Protein AF-A0A3N4MFU4-F1 (afdb_monomer_lite)

Radius of gyration: 27.47 Å; chains: 1; bounding box: 38×60×73 Å

Secondary structure (DSSP, 8-state):
--SS---HHHHHHHTT-S-HHHHHHHHHSTT----HHHHHHHHHH-TTB-HHHHHH--S-SB-S---PPPHHHHHHHS-----------------------

Sequence (101 aa):
MEHKGLSTTAFSRALHYKSCEKIARLFRSHGAKPSVDIVADIAVRFPECNIRWLISGQGEMLHAVHREPSAEDLLEFLPQRSFPTYQLAAEVEEEVGEEQA

Foldseek 3Di:
DPDPPADLVNVCVLLPHPDSVLSVCVVVDDPDQDDPSVLVSCCVSCVQADSCCVHPVDDDGGDPDPPPCPPVNVVVPPDPPPDPPPPPPPDDDDDDDDDDD

pLDDT: mean 71.25, std 13.42, range [46.09, 88.94]

Organism: NCBI:txid1647451

Structure (mmCIF, N/CA/C/O backbone):
data_AF-A0A3N4MFU4-F1
#
_entry.id   AF-A0A3N4MFU4-F1
#
loop_
_atom_site.group_PDB
_atom_site.id
_atom_site.type_symbol
_atom_site.label_atom_id
_atom_site.label_alt_id
_atom_site.label_comp_id
_atom_site.label_asym_id
_atom_site.label_entity_id
_atom_site.label_seq_id
_atom_site.pdbx_PDB_ins_code
_atom_site.Cartn_x
_atom_site.Cartn_y
_atom_site.Cartn_z
_atom_site.occupancy
_atom_site.B_iso_or_equiv
_atom_site.auth_seq_id
_atom_site.auth_comp_id
_atom_site.auth_asym_id
_atom_site.auth_atom_id
_atom_site.pdbx_PDB_model_num
ATOM 1 N N . MET A 1 1 ? 2.575 -9.454 12.644 1.00 46.09 1 MET A N 1
ATOM 2 C CA . MET A 1 1 ? 2.974 -9.643 11.226 1.00 46.09 1 MET A CA 1
ATOM 3 C C . MET A 1 1 ? 2.718 -11.090 10.783 1.00 46.09 1 MET A C 1
ATOM 5 O O . MET A 1 1 ? 3.540 -11.692 10.111 1.00 46.09 1 MET A O 1
ATOM 9 N N . GLU A 1 2 ? 1.573 -11.676 11.137 1.00 47.75 2 GLU A N 1
ATOM 10 C CA . GLU A 1 2 ? 1.365 -13.128 10.960 1.00 47.75 2 GLU A CA 1
ATOM 11 C C . GLU A 1 2 ? 0.283 -13.462 9.925 1.00 47.75 2 GLU A C 1
ATOM 13 O O . GLU A 1 2 ? -0.031 -14.624 9.720 1.00 47.75 2 GLU A O 1
ATOM 18 N N . HIS A 1 3 ? -0.269 -12.464 9.223 1.00 48.16 3 HIS A N 1
ATOM 19 C CA . HIS A 1 3 ? -1.451 -12.680 8.379 1.00 48.16 3 HIS A CA 1
ATOM 20 C C . HIS A 1 3 ? -1.166 -12.933 6.883 1.00 48.16 3 HIS A C 1
ATOM 22 O O . HIS A 1 3 ? -2.083 -13.260 6.142 1.00 48.16 3 HIS A O 1
ATOM 28 N N . LYS A 1 4 ? 0.089 -12.839 6.411 1.00 53.94 4 LYS A N 1
ATOM 29 C CA . LYS A 1 4 ? 0.474 -13.276 5.044 1.00 53.94 4 LYS A CA 1
ATOM 30 C C . LYS A 1 4 ? 1.822 -14.023 4.964 1.00 53.94 4 LYS A C 1
ATOM 32 O O . LYS A 1 4 ? 2.329 -14.237 3.871 1.00 53.94 4 LYS A O 1
ATOM 37 N N . GLY A 1 5 ? 2.454 -14.370 6.094 1.00 60.31 5 GLY A N 1
ATOM 38 C CA . GLY A 1 5 ? 3.775 -15.036 6.113 1.00 60.31 5 GLY A CA 1
ATOM 39 C C . GLY A 1 5 ? 4.932 -14.237 5.482 1.00 60.31 5 GLY A C 1
ATOM 40 O O . GLY A 1 5 ? 6.033 -14.754 5.310 1.00 60.31 5 GLY A O 1
ATOM 41 N N . LEU A 1 6 ? 4.700 -12.973 5.122 1.00 64.19 6 LEU A N 1
ATOM 42 C CA . LEU A 1 6 ? 5.678 -12.111 4.468 1.00 64.19 6 LEU A CA 1
ATOM 43 C C . LEU A 1 6 ? 6.579 -11.460 5.516 1.00 64.19 6 LEU A C 1
ATOM 45 O O . LEU A 1 6 ? 6.120 -10.687 6.356 1.00 64.19 6 LEU A O 1
ATOM 49 N N . SER A 1 7 ? 7.880 -11.739 5.434 1.00 75.06 7 SER A N 1
ATOM 50 C CA . SER A 1 7 ? 8.875 -11.017 6.225 1.00 75.06 7 SER A CA 1
ATOM 51 C C . SER A 1 7 ? 8.969 -9.557 5.771 1.00 75.06 7 SER A C 1
ATOM 53 O O . SER A 1 7 ? 8.748 -9.236 4.600 1.00 75.06 7 SER A O 1
ATOM 55 N N . THR A 1 8 ? 9.378 -8.660 6.670 1.00 73.81 8 THR A N 1
ATOM 56 C CA . THR A 1 8 ? 9.644 -7.244 6.353 1.00 73.81 8 THR A CA 1
ATOM 57 C C . THR A 1 8 ? 10.569 -7.084 5.141 1.00 73.81 8 THR A C 1
ATOM 59 O O . THR A 1 8 ? 10.402 -6.174 4.331 1.00 73.81 8 THR A O 1
ATOM 62 N N . THR A 1 9 ? 11.527 -8.000 4.980 1.00 76.69 9 THR A N 1
ATOM 63 C CA . THR A 1 9 ? 12.445 -8.051 3.838 1.00 76.69 9 THR A CA 1
ATOM 64 C C . THR A 1 9 ? 11.728 -8.416 2.539 1.00 76.69 9 THR A C 1
ATOM 66 O O . THR A 1 9 ? 11.974 -7.784 1.513 1.00 76.69 9 THR A O 1
ATOM 69 N N . ALA A 1 10 ? 10.832 -9.407 2.566 1.00 79.38 10 ALA A N 1
ATOM 70 C CA . ALA A 1 10 ? 10.032 -9.785 1.403 1.00 79.38 10 ALA A CA 1
ATOM 71 C C . ALA A 1 10 ? 9.091 -8.646 0.981 1.00 79.38 10 ALA A C 1
ATOM 73 O O . ALA A 1 10 ? 8.996 -8.333 -0.204 1.00 79.38 10 ALA A O 1
ATOM 74 N N . PHE A 1 11 ? 8.479 -7.960 1.948 1.00 80.62 11 PHE A N 1
ATOM 75 C CA . PHE A 1 11 ? 7.635 -6.793 1.693 1.00 80.62 11 PHE A CA 1
ATOM 76 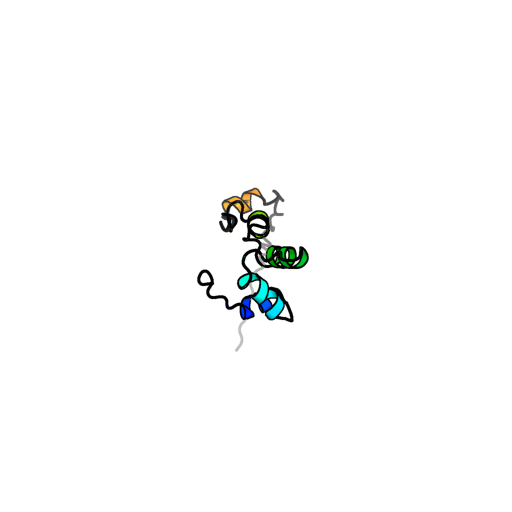C C . PHE A 1 11 ? 8.430 -5.619 1.095 1.00 80.62 11 PHE A C 1
ATOM 78 O O . PHE A 1 11 ? 8.028 -5.050 0.083 1.00 80.62 11 PHE A O 1
ATOM 85 N N . SER A 1 12 ? 9.615 -5.311 1.638 1.00 82.31 12 SER A N 1
ATOM 86 C CA . SER A 1 12 ? 10.504 -4.280 1.074 1.00 82.31 12 SER A CA 1
ATOM 87 C C . SER A 1 12 ? 10.927 -4.596 -0.362 1.00 82.31 12 SER A C 1
ATOM 89 O O . SER A 1 12 ? 11.029 -3.685 -1.182 1.00 82.31 12 SER A O 1
ATOM 91 N N . ARG A 1 13 ? 11.172 -5.876 -0.675 1.00 82.06 13 ARG A N 1
ATOM 92 C CA . ARG A 1 13 ? 11.491 -6.328 -2.036 1.00 82.06 13 ARG A CA 1
ATOM 93 C C . ARG A 1 13 ? 10.298 -6.208 -2.979 1.00 82.06 13 ARG A C 1
ATOM 95 O O . ARG A 1 13 ? 10.483 -5.756 -4.101 1.00 82.06 13 ARG A O 1
ATOM 102 N N . ALA A 1 14 ? 9.099 -6.567 -2.524 1.00 81.12 14 ALA A N 1
ATOM 103 C CA . ALA A 1 14 ? 7.874 -6.458 -3.316 1.00 81.12 14 ALA A CA 1
ATOM 104 C C . ALA A 1 14 ? 7.544 -5.007 -3.701 1.00 81.12 14 ALA A C 1
ATOM 106 O O . ALA A 1 14 ? 6.988 -4.777 -4.768 1.00 81.12 14 ALA A O 1
ATOM 107 N N . LEU A 1 15 ? 7.917 -4.048 -2.851 1.00 83.06 15 LEU A N 1
ATOM 108 C CA . LEU A 1 15 ? 7.778 -2.613 -3.102 1.00 83.06 15 LEU A CA 1
ATOM 109 C C . LEU A 1 15 ? 9.022 -1.981 -3.758 1.00 83.06 15 LEU A C 1
ATOM 111 O O . LEU A 1 15 ? 9.105 -0.764 -3.865 1.00 83.06 15 LEU A O 1
ATOM 115 N N . HIS A 1 16 ? 10.021 -2.778 -4.155 1.00 83.19 16 HIS A N 1
ATOM 116 C CA . HIS A 1 16 ? 11.263 -2.312 -4.792 1.00 83.19 16 HIS A CA 1
ATOM 117 C C . HIS A 1 16 ? 12.086 -1.282 -3.986 1.00 83.19 16 HIS A C 1
ATOM 119 O O . HIS A 1 16 ? 12.937 -0.574 -4.533 1.00 83.19 16 HIS A O 1
ATOM 125 N N . TYR A 1 17 ? 11.926 -1.232 -2.661 1.00 80.88 17 TYR A N 1
ATOM 126 C CA . TYR A 1 17 ? 12.731 -0.358 -1.810 1.00 80.88 17 TYR A CA 1
ATOM 127 C C . TYR A 1 17 ? 14.127 -0.942 -1.574 1.00 80.88 17 TYR A C 1
ATOM 129 O O . TYR A 1 17 ? 14.278 -2.042 -1.042 1.00 80.88 17 TYR A O 1
ATOM 137 N N . LYS A 1 18 ? 15.167 -0.151 -1.883 1.00 70.81 18 LYS A N 1
ATOM 138 C CA . LYS A 1 18 ? 16.578 -0.504 -1.619 1.00 70.81 18 LYS A CA 1
ATOM 139 C C . LYS A 1 18 ? 16.895 -0.657 -0.127 1.00 70.81 18 LYS A C 1
ATOM 141 O O . LYS A 1 18 ? 17.785 -1.418 0.233 1.00 70.81 18 LYS A O 1
ATOM 146 N N . SER A 1 19 ? 16.194 0.078 0.742 1.00 73.50 19 SER A N 1
ATOM 147 C CA . SER A 1 19 ? 16.424 0.061 2.190 1.00 73.50 19 SER A CA 1
ATOM 148 C C . SER A 1 19 ? 15.252 -0.578 2.925 1.00 73.50 19 SER A C 1
ATOM 150 O O . SER A 1 19 ? 14.193 0.034 3.079 1.00 73.50 19 SER A O 1
ATOM 152 N N . CYS A 1 20 ? 15.490 -1.777 3.458 1.00 78.06 20 CYS A N 1
ATOM 153 C CA . CYS A 1 20 ? 14.552 -2.465 4.344 1.00 78.06 20 CYS A CA 1
ATOM 154 C C . CYS A 1 20 ? 14.271 -1.663 5.624 1.00 78.06 20 CYS A C 1
ATOM 156 O O . CYS A 1 20 ? 13.188 -1.773 6.187 1.00 78.06 20 CYS A O 1
ATOM 158 N N . GLU A 1 21 ? 15.203 -0.809 6.059 1.00 79.31 21 GLU A N 1
ATOM 159 C CA . GLU A 1 21 ? 15.071 -0.021 7.288 1.00 79.31 21 GLU A CA 1
ATOM 160 C C . GLU A 1 21 ? 13.982 1.054 7.184 1.00 79.31 21 GLU A C 1
ATOM 162 O O . GLU A 1 21 ? 13.309 1.354 8.170 1.00 79.31 21 GLU A O 1
ATOM 167 N N . LYS A 1 22 ? 13.779 1.623 5.983 1.00 77.75 22 LYS A N 1
ATOM 168 C CA . LYS A 1 22 ? 12.713 2.605 5.716 1.00 77.75 22 LYS A CA 1
ATOM 169 C C . LYS A 1 22 ? 11.335 1.983 5.942 1.00 77.75 22 LYS A C 1
ATOM 171 O O . LYS A 1 22 ? 10.480 2.593 6.570 1.00 77.75 22 LYS A O 1
ATOM 176 N N . ILE A 1 23 ? 11.173 0.749 5.481 1.00 82.19 23 ILE A N 1
ATOM 177 C CA . ILE A 1 23 ? 9.953 -0.042 5.617 1.00 82.19 23 ILE A CA 1
ATOM 178 C C . ILE A 1 23 ? 9.804 -0.582 7.044 1.00 82.19 23 ILE A C 1
ATOM 180 O O . ILE A 1 23 ? 8.742 -0.462 7.644 1.00 82.19 23 ILE A O 1
ATOM 184 N N . ALA A 1 24 ? 10.877 -1.104 7.640 1.00 79.38 24 ALA A N 1
ATOM 185 C CA . ALA A 1 24 ? 10.848 -1.659 8.989 1.00 79.38 24 ALA A CA 1
ATOM 186 C C . ALA A 1 24 ? 10.435 -0.629 10.051 1.00 79.38 24 ALA A C 1
ATOM 188 O O . ALA A 1 24 ? 9.728 -0.975 10.995 1.00 79.38 24 ALA A O 1
ATOM 189 N N . ARG A 1 25 ? 10.821 0.644 9.883 1.00 81.44 25 ARG A N 1
ATOM 190 C CA . ARG A 1 25 ? 10.405 1.738 10.775 1.00 81.44 25 ARG A CA 1
ATOM 191 C C . ARG A 1 25 ? 8.890 1.940 10.822 1.00 81.44 25 ARG A C 1
ATOM 193 O O . ARG A 1 25 ? 8.378 2.254 11.892 1.00 81.44 25 ARG A O 1
ATOM 200 N N . LEU A 1 26 ? 8.178 1.697 9.719 1.00 78.94 26 LEU A N 1
ATOM 201 C CA . LEU A 1 26 ? 6.714 1.806 9.671 1.00 78.94 26 LEU A CA 1
ATOM 202 C C . LEU A 1 26 ? 6.038 0.803 10.608 1.00 78.94 26 LEU A C 1
ATOM 204 O O . LEU A 1 26 ? 5.011 1.105 11.200 1.00 78.94 26 LEU A O 1
ATOM 208 N N . PHE A 1 27 ? 6.640 -0.374 10.770 1.00 76.06 27 PHE A N 1
ATOM 209 C CA . PHE A 1 27 ? 6.090 -1.446 11.594 1.00 76.06 27 PHE A CA 1
ATOM 210 C C . PHE A 1 27 ? 6.537 -1.398 13.058 1.00 76.06 27 PHE A C 1
ATOM 212 O O . PHE A 1 27 ? 5.901 -2.019 13.904 1.00 76.06 27 PHE A O 1
ATOM 219 N N . ARG A 1 28 ? 7.637 -0.697 13.366 1.00 75.44 28 ARG A N 1
ATOM 220 C CA . ARG A 1 28 ? 8.142 -0.534 14.742 1.00 75.44 28 ARG A CA 1
ATOM 221 C C . ARG A 1 28 ? 7.553 0.690 15.445 1.00 75.44 28 ARG A C 1
ATOM 223 O O . ARG A 1 28 ? 7.396 0.666 16.660 1.00 75.44 28 ARG A O 1
ATOM 230 N N . SER A 1 29 ? 7.255 1.760 14.706 1.00 73.56 29 SER A N 1
ATOM 231 C CA . SER A 1 29 ? 6.698 2.989 15.276 1.00 73.56 29 SER A CA 1
ATOM 232 C C . SER A 1 29 ? 5.178 3.004 15.172 1.00 73.56 29 SER A C 1
ATOM 234 O O . SER A 1 29 ? 4.615 3.170 14.093 1.00 73.56 29 SER A O 1
ATOM 236 N N . HIS A 1 30 ? 4.513 2.901 16.321 1.00 67.69 30 HIS A N 1
ATOM 237 C CA . HIS A 1 30 ? 3.076 3.124 16.422 1.00 67.69 30 HIS A CA 1
ATOM 238 C C . HIS A 1 30 ? 2.755 4.579 16.031 1.00 67.69 30 HIS A C 1
ATOM 240 O O . HIS A 1 30 ? 3.263 5.514 16.649 1.00 67.69 30 HIS A O 1
ATOM 246 N N . GLY A 1 31 ? 1.959 4.778 14.976 1.00 68.88 31 GLY A N 1
ATOM 247 C CA . GLY A 1 31 ? 1.662 6.108 14.426 1.00 68.88 31 GLY A CA 1
ATOM 248 C C . GLY A 1 31 ? 2.698 6.647 13.432 1.00 68.88 31 GLY A C 1
ATOM 249 O O . GLY A 1 31 ? 2.744 7.856 13.193 1.00 68.88 31 GLY A O 1
ATOM 250 N N . ALA A 1 32 ? 3.536 5.783 12.848 1.00 71.56 32 ALA A N 1
ATOM 251 C CA . ALA A 1 32 ? 4.369 6.167 11.717 1.00 71.56 32 ALA A CA 1
ATOM 252 C C . ALA A 1 32 ? 3.502 6.780 10.604 1.00 71.56 32 ALA A C 1
ATOM 254 O O . ALA A 1 32 ? 2.507 6.193 10.188 1.00 71.56 32 ALA A O 1
ATOM 255 N N . LYS A 1 33 ? 3.891 7.963 10.122 1.00 75.69 33 LYS A N 1
ATOM 256 C CA . LYS A 1 33 ? 3.247 8.635 8.990 1.00 75.69 33 LYS A CA 1
ATOM 257 C C . LYS A 1 33 ? 4.062 8.325 7.733 1.00 75.69 33 LYS A C 1
ATOM 259 O O . LYS A 1 33 ? 5.072 9.001 7.512 1.00 75.69 33 LYS A O 1
ATOM 264 N N . PRO A 1 34 ? 3.722 7.273 6.963 1.00 81.06 34 PRO A N 1
ATOM 265 C CA . PRO A 1 34 ? 4.404 7.007 5.704 1.00 81.06 34 PRO A CA 1
ATOM 266 C C . PRO A 1 34 ? 4.264 8.216 4.774 1.00 81.06 34 PRO A C 1
ATOM 268 O O . PRO A 1 34 ? 3.265 8.935 4.817 1.00 81.06 34 PRO A O 1
ATOM 271 N N . SER A 1 35 ? 5.274 8.452 3.935 1.00 84.62 35 SER A N 1
ATOM 272 C CA . SER A 1 35 ? 5.148 9.451 2.876 1.00 84.62 35 SER A CA 1
ATOM 273 C C . SER A 1 35 ? 4.113 8.996 1.848 1.00 84.62 35 SER A C 1
ATOM 275 O O . SER A 1 35 ? 3.863 7.798 1.696 1.00 84.62 35 SER A O 1
ATOM 277 N N . VAL A 1 36 ? 3.541 9.955 1.118 1.00 84.06 36 VAL A N 1
ATOM 278 C CA . VAL A 1 36 ? 2.559 9.685 0.056 1.00 84.06 36 VAL A CA 1
ATOM 279 C C . VAL A 1 36 ? 3.113 8.698 -0.978 1.00 84.06 36 VAL A C 1
ATOM 281 O O . VAL A 1 36 ? 2.379 7.819 -1.412 1.00 84.06 36 VAL A O 1
ATOM 284 N N . ASP A 1 37 ? 4.412 8.757 -1.284 1.00 86.25 37 ASP A N 1
ATOM 285 C CA . ASP A 1 37 ? 5.059 7.819 -2.216 1.00 86.25 37 ASP A CA 1
ATOM 286 C C . ASP A 1 37 ? 4.963 6.364 -1.743 1.00 86.25 37 ASP A C 1
ATOM 288 O O . ASP A 1 37 ? 4.609 5.483 -2.514 1.00 86.25 37 ASP A O 1
ATOM 292 N N . ILE A 1 38 ? 5.203 6.106 -0.450 1.00 85.44 38 ILE A N 1
ATOM 293 C CA . ILE A 1 38 ? 5.112 4.749 0.112 1.00 85.44 38 ILE A CA 1
ATOM 294 C C . ILE A 1 38 ? 3.675 4.238 0.007 1.00 85.44 38 ILE A C 1
ATOM 296 O O . ILE A 1 38 ? 3.449 3.069 -0.294 1.00 85.44 38 ILE A O 1
ATOM 300 N N . VAL A 1 39 ? 2.701 5.112 0.264 1.00 86.62 39 VAL A N 1
ATOM 301 C CA . VAL A 1 39 ? 1.279 4.775 0.154 1.00 86.62 39 VAL A CA 1
ATOM 302 C C . VAL A 1 39 ? 0.910 4.457 -1.296 1.00 86.62 39 VAL A C 1
ATOM 304 O O . VAL A 1 39 ? 0.225 3.466 -1.536 1.00 86.62 39 VAL A O 1
ATOM 307 N N . ALA A 1 40 ? 1.396 5.248 -2.254 1.00 86.44 40 ALA A N 1
ATOM 308 C CA . ALA A 1 40 ? 1.182 5.014 -3.677 1.00 86.44 40 ALA A CA 1
ATOM 309 C C . ALA A 1 40 ? 1.810 3.688 -4.136 1.00 86.44 40 ALA A C 1
ATOM 311 O O . ALA A 1 40 ? 1.143 2.894 -4.795 1.00 86.44 40 ALA A O 1
ATOM 312 N N . ASP A 1 41 ? 3.044 3.399 -3.721 1.00 87.69 41 ASP A N 1
ATOM 313 C CA . ASP A 1 41 ? 3.723 2.142 -4.051 1.00 87.69 41 ASP A CA 1
ATOM 314 C C . ASP A 1 41 ? 2.968 0.925 -3.500 1.00 87.69 41 ASP A C 1
ATOM 316 O O . ASP A 1 41 ? 2.828 -0.094 -4.181 1.00 87.69 41 ASP A O 1
ATOM 320 N N . ILE A 1 42 ? 2.443 1.030 -2.273 1.00 85.81 42 ILE A N 1
ATOM 321 C CA . ILE A 1 42 ? 1.616 -0.021 -1.671 1.00 85.81 42 ILE A CA 1
ATOM 322 C C . ILE A 1 42 ? 0.311 -0.187 -2.450 1.00 85.81 42 ILE A C 1
ATOM 324 O O . ILE A 1 42 ? -0.059 -1.320 -2.733 1.00 85.81 42 ILE A O 1
ATOM 328 N N . ALA A 1 43 ? -0.354 0.903 -2.834 1.00 85.50 43 ALA A N 1
ATOM 329 C CA . ALA A 1 43 ? -1.603 0.852 -3.593 1.00 85.50 43 ALA A CA 1
ATOM 330 C C . ALA A 1 43 ? -1.432 0.207 -4.976 1.00 85.50 43 ALA A C 1
ATOM 332 O O . ALA A 1 43 ? -2.277 -0.570 -5.409 1.00 85.50 43 ALA A O 1
ATOM 333 N N . VAL A 1 44 ? -0.321 0.499 -5.658 1.00 86.00 44 VAL A N 1
ATOM 334 C CA . VAL A 1 44 ? -0.003 -0.098 -6.962 1.00 86.00 44 VAL A CA 1
ATOM 335 C C . VAL A 1 44 ? 0.320 -1.585 -6.821 1.00 86.00 44 VAL A C 1
ATOM 337 O O . VAL A 1 44 ? -0.071 -2.387 -7.668 1.00 86.00 44 VAL A O 1
ATOM 340 N N . ARG A 1 45 ? 1.044 -1.975 -5.764 1.00 85.75 45 ARG A N 1
ATOM 341 C CA . ARG A 1 45 ? 1.473 -3.366 -5.578 1.00 85.75 45 ARG A CA 1
ATOM 342 C C . ARG A 1 45 ? 0.395 -4.266 -4.975 1.00 85.75 45 ARG A C 1
ATOM 344 O O . ARG A 1 45 ? 0.392 -5.460 -5.266 1.00 85.75 45 ARG A O 1
ATOM 351 N N . PHE A 1 46 ? -0.466 -3.702 -4.137 1.00 84.50 46 PHE A N 1
ATOM 352 C CA . PHE A 1 46 ? -1.535 -4.384 -3.418 1.00 84.50 46 PHE A CA 1
ATOM 353 C C . PHE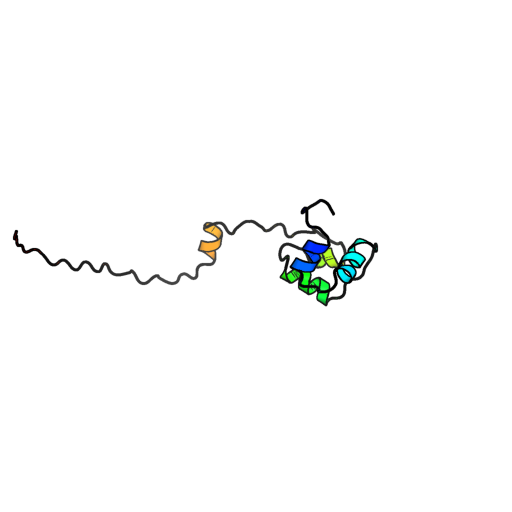 A 1 46 ? -2.861 -3.676 -3.715 1.00 84.50 46 PHE A C 1
ATOM 355 O O . PHE A 1 46 ? -3.367 -2.946 -2.858 1.00 84.50 46 PHE A O 1
ATOM 362 N N . PRO A 1 47 ? -3.418 -3.850 -4.927 1.00 82.56 47 PRO A N 1
ATOM 363 C CA . PRO A 1 47 ? -4.679 -3.220 -5.311 1.00 82.56 47 PRO A CA 1
ATOM 364 C C . PRO A 1 47 ? -5.851 -3.673 -4.430 1.00 82.56 47 PRO A C 1
ATOM 366 O O . PRO A 1 47 ? -6.863 -2.983 -4.342 1.00 82.56 47 PRO A O 1
ATOM 369 N N . GLU A 1 48 ? -5.714 -4.805 -3.734 1.00 84.62 48 GLU A N 1
ATOM 370 C CA . GLU A 1 48 ? -6.697 -5.263 -2.759 1.00 84.62 48 GLU A CA 1
ATOM 371 C C . GLU A 1 48 ? -6.725 -4.416 -1.476 1.00 84.62 48 GLU A C 1
ATOM 373 O O . GLU A 1 48 ? -7.680 -4.497 -0.706 1.00 84.62 48 GLU A O 1
ATOM 378 N N . CYS A 1 49 ? -5.682 -3.622 -1.217 1.00 85.19 49 CYS A N 1
ATOM 379 C CA . CYS A 1 49 ? -5.531 -2.836 0.000 1.00 85.19 49 CYS A CA 1
ATOM 380 C C . CYS A 1 49 ? -6.272 -1.501 -0.105 1.00 85.19 49 CYS A C 1
ATOM 382 O O . CYS A 1 49 ? -6.071 -0.716 -1.032 1.00 85.19 49 CYS A O 1
ATOM 384 N N . ASN A 1 50 ? -7.082 -1.195 0.903 1.00 88.19 50 ASN A N 1
ATOM 385 C CA . ASN A 1 50 ? -7.799 0.065 0.968 1.00 88.19 50 ASN A CA 1
ATOM 386 C C . ASN A 1 50 ? -6.878 1.199 1.439 1.00 88.19 50 ASN A C 1
ATOM 388 O O . ASN A 1 50 ? -6.484 1.272 2.606 1.00 88.19 50 ASN A O 1
ATOM 392 N N . ILE A 1 51 ? -6.602 2.148 0.544 1.00 87.62 51 ILE A N 1
ATOM 393 C CA . ILE A 1 51 ? -5.746 3.311 0.823 1.00 87.62 51 ILE A CA 1
ATOM 394 C C . ILE A 1 51 ? -6.301 4.164 1.974 1.00 87.62 51 ILE A C 1
ATOM 396 O O . ILE A 1 51 ? -5.536 4.667 2.798 1.00 87.62 51 ILE A O 1
ATOM 400 N N . ARG A 1 52 ? -7.630 4.320 2.070 1.00 86.50 52 ARG A N 1
ATOM 401 C CA . ARG A 1 52 ? -8.255 5.103 3.147 1.00 86.50 52 ARG A CA 1
ATOM 402 C C . ARG A 1 52 ? -7.966 4.470 4.501 1.00 86.50 52 ARG A C 1
ATOM 404 O O . ARG A 1 52 ? -7.560 5.174 5.420 1.00 86.50 52 ARG A O 1
ATOM 411 N N . TRP A 1 53 ? -8.102 3.148 4.591 1.00 88.94 53 TRP A N 1
ATOM 412 C CA . TRP A 1 53 ? -7.725 2.409 5.791 1.00 88.94 53 TRP A CA 1
ATOM 413 C C . TRP A 1 53 ? -6.224 2.527 6.074 1.00 88.94 53 TRP A C 1
ATOM 415 O O . TRP A 1 53 ? -5.840 2.770 7.212 1.00 88.94 53 TRP A O 1
ATOM 425 N N . LEU A 1 54 ? -5.372 2.441 5.052 1.00 85.19 54 LEU A N 1
ATOM 426 C CA . LEU A 1 54 ? -3.921 2.521 5.224 1.00 85.19 54 LEU A CA 1
ATOM 427 C C . LEU A 1 54 ? -3.457 3.869 5.807 1.00 85.19 54 LEU A C 1
ATOM 429 O O . LEU A 1 54 ? -2.514 3.905 6.595 1.00 85.19 54 LEU A O 1
ATOM 433 N N . ILE A 1 55 ? -4.106 4.974 5.425 1.00 83.88 55 ILE A N 1
ATOM 434 C CA . ILE A 1 55 ? -3.741 6.325 5.878 1.00 83.88 55 ILE A CA 1
ATOM 435 C C . ILE A 1 55 ? -4.386 6.668 7.225 1.00 83.88 55 ILE A C 1
ATOM 437 O O . ILE A 1 55 ? -3.715 7.221 8.097 1.00 83.88 55 ILE A O 1
ATOM 441 N N . SER A 1 56 ? -5.688 6.409 7.391 1.00 83.31 56 SER A N 1
ATOM 442 C CA . SER A 1 56 ? -6.450 6.889 8.554 1.00 83.31 56 SER A CA 1
ATOM 443 C C . SER A 1 56 ? -6.849 5.799 9.546 1.00 83.31 56 SER A C 1
ATOM 445 O O . SER A 1 56 ? -7.352 6.114 10.622 1.00 83.31 56 SER A O 1
ATOM 447 N N . GLY A 1 57 ? -6.666 4.526 9.197 1.00 82.38 57 GLY A N 1
ATOM 448 C CA . GLY A 1 57 ? -7.187 3.389 9.955 1.00 82.38 57 GLY A CA 1
ATOM 449 C C . GLY A 1 57 ? -8.708 3.227 9.859 1.00 82.38 57 GLY A C 1
ATOM 450 O O . GLY A 1 57 ? -9.269 2.399 10.571 1.00 82.38 57 GLY A O 1
ATOM 451 N N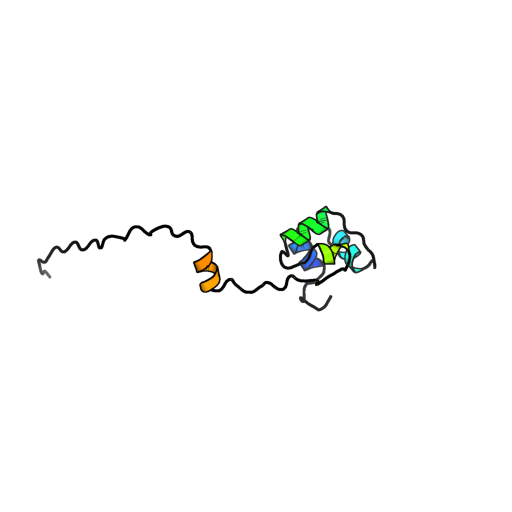 . GLN A 1 58 ? -9.399 4.012 9.020 1.00 82.31 58 GLN A N 1
ATOM 452 C CA . GLN A 1 58 ? -10.862 3.995 8.935 1.00 82.31 58 GLN A CA 1
ATOM 453 C C . GLN A 1 58 ? -11.385 3.140 7.773 1.00 82.31 58 GLN A C 1
ATOM 455 O O . GLN A 1 58 ? -11.057 3.373 6.607 1.00 82.31 58 GLN A O 1
ATOM 460 N N . GLY A 1 59 ? -12.319 2.239 8.087 1.00 85.69 59 GLY A N 1
ATOM 461 C CA . GLY A 1 59 ? -12.964 1.329 7.137 1.00 85.69 59 GLY A CA 1
ATOM 462 C C . GLY A 1 59 ? -12.352 -0.070 7.159 1.00 85.69 59 GLY A C 1
ATOM 463 O O . GLY A 1 59 ? -11.658 -0.430 8.103 1.00 85.69 59 GLY A O 1
ATOM 464 N N . GLU A 1 60 ? -12.615 -0.845 6.111 1.00 87.06 60 GLU A N 1
ATOM 465 C CA . GLU A 1 60 ? -12.041 -2.181 5.936 1.00 87.06 60 GLU A CA 1
ATOM 466 C C . GLU A 1 60 ? -10.631 -2.104 5.351 1.00 87.06 60 GLU A C 1
ATOM 468 O O . GLU A 1 60 ? -10.380 -1.300 4.449 1.00 87.06 60 GLU A O 1
ATOM 473 N N . MET A 1 61 ? -9.733 -2.965 5.841 1.00 84.94 61 MET A N 1
ATOM 474 C CA . MET A 1 61 ? -8.342 -3.053 5.378 1.00 84.94 61 MET A CA 1
ATOM 475 C C . MET A 1 61 ? -8.241 -3.499 3.921 1.00 84.94 61 MET A C 1
ATOM 477 O O . MET A 1 61 ? -7.397 -3.004 3.175 1.00 84.94 61 MET A O 1
ATOM 481 N N . LEU A 1 62 ? -9.090 -4.443 3.526 1.00 86.19 62 LEU A N 1
ATOM 482 C CA . LEU A 1 62 ? -9.093 -5.036 2.198 1.00 86.19 62 LEU A CA 1
ATOM 483 C C . LEU A 1 62 ? -10.419 -4.723 1.511 1.00 86.19 62 LEU A C 1
ATOM 485 O O . LEU A 1 62 ? -11.475 -4.730 2.144 1.00 86.19 62 LEU A O 1
ATOM 489 N N . HIS A 1 63 ? -10.374 -4.461 0.210 1.00 81.56 63 HIS A N 1
ATOM 490 C CA . HIS A 1 63 ? -11.580 -4.421 -0.600 1.00 81.56 63 HIS A CA 1
ATOM 491 C C . HIS A 1 63 ? -12.172 -5.834 -0.680 1.00 81.56 63 HIS A C 1
ATOM 493 O O . HIS A 1 63 ? -11.457 -6.801 -0.929 1.00 81.56 63 HIS A O 1
ATOM 499 N N . ALA A 1 64 ? -13.487 -5.961 -0.491 1.00 70.44 64 ALA A N 1
ATOM 500 C CA . ALA A 1 64 ? -14.196 -7.245 -0.482 1.00 70.44 64 ALA A CA 1
ATOM 501 C C . ALA A 1 64 ? -14.245 -7.957 -1.854 1.00 70.44 64 ALA A C 1
ATOM 503 O O . ALA A 1 64 ? -15.009 -8.900 -2.034 1.00 70.44 64 ALA A O 1
ATOM 504 N N . VAL A 1 65 ? -13.459 -7.518 -2.839 1.00 58.84 65 VAL A N 1
ATOM 505 C CA . VAL A 1 65 ? -13.601 -7.932 -4.234 1.00 58.84 65 VAL A CA 1
ATOM 506 C C . VAL A 1 65 ? -12.306 -8.566 -4.7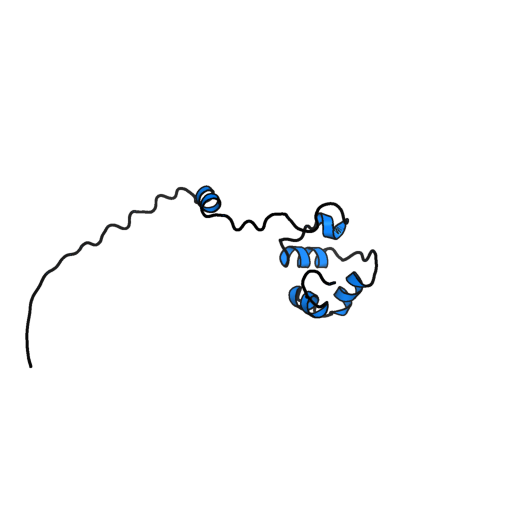30 1.00 58.84 65 VAL A C 1
ATOM 508 O O . VAL A 1 65 ? -11.525 -7.971 -5.459 1.00 58.84 65 VAL A O 1
ATOM 511 N N . HIS A 1 66 ? -12.126 -9.822 -4.338 1.00 54.66 66 HIS A N 1
ATOM 512 C CA . HIS A 1 66 ? -11.617 -10.845 -5.247 1.00 54.66 66 HIS A CA 1
ATOM 513 C C . HIS A 1 66 ? -12.741 -11.859 -5.473 1.00 54.66 66 HIS A C 1
ATOM 515 O O . HIS A 1 66 ? -12.635 -13.027 -5.106 1.00 54.66 66 HIS A O 1
ATOM 521 N N . ARG A 1 67 ? -13.860 -11.406 -6.047 1.00 57.56 67 ARG A N 1
ATOM 522 C CA . ARG A 1 67 ? -14.603 -12.308 -6.923 1.00 57.56 67 ARG A CA 1
ATOM 523 C C . ARG A 1 67 ? -13.855 -12.208 -8.245 1.00 57.56 67 ARG A C 1
ATOM 525 O O . ARG A 1 67 ? -13.842 -11.133 -8.838 1.00 57.56 67 ARG A O 1
ATOM 532 N N . GLU A 1 68 ? -13.154 -13.269 -8.638 1.00 64.81 68 GLU A N 1
ATOM 533 C CA . GLU A 1 68 ? -12.788 -13.434 -10.048 1.00 64.81 68 GLU A CA 1
ATOM 534 C C . GLU A 1 68 ? -14.061 -13.145 -10.848 1.00 64.81 68 GLU A C 1
ATOM 536 O O . GLU A 1 68 ? -15.094 -13.729 -10.493 1.00 64.81 68 GLU A O 1
ATOM 541 N N . PRO A 1 69 ? -14.038 -12.213 -11.818 1.00 64.69 69 PRO A N 1
ATOM 542 C CA . PRO A 1 69 ? -15.230 -11.918 -12.590 1.00 64.69 69 PRO A CA 1
ATOM 543 C C . PRO A 1 69 ? -15.690 -13.247 -13.171 1.00 64.69 69 PRO A C 1
ATOM 545 O O . PRO A 1 69 ? -14.930 -13.936 -13.862 1.00 64.69 69 PRO A O 1
ATOM 548 N N . SER A 1 70 ? -16.888 -13.678 -12.790 1.00 69.00 70 SER A N 1
ATOM 549 C CA . SER A 1 70 ? -17.406 -14.926 -13.322 1.00 69.00 70 SER A CA 1
ATOM 550 C C . SER A 1 70 ? -17.601 -14.735 -14.825 1.00 69.00 70 SER A C 1
ATOM 552 O O . SER A 1 70 ? -17.623 -13.614 -15.344 1.00 69.00 70 SER A O 1
ATOM 554 N N . ALA A 1 71 ? -17.738 -15.835 -15.562 1.00 72.44 71 ALA A N 1
ATOM 555 C CA . ALA A 1 71 ? -18.023 -15.743 -16.990 1.00 72.44 71 ALA A CA 1
ATOM 556 C C . ALA A 1 71 ? -19.245 -14.840 -17.269 1.00 72.44 71 ALA A C 1
ATOM 558 O O . ALA A 1 71 ? -19.275 -14.180 -18.302 1.00 72.44 71 ALA A O 1
ATOM 559 N N . GLU A 1 72 ? -20.202 -14.755 -16.333 1.00 73.81 72 GLU A N 1
ATOM 560 C CA . GLU A 1 72 ? -21.361 -13.864 -16.435 1.00 73.81 72 GLU A CA 1
ATOM 561 C C . GLU A 1 72 ? -20.985 -12.372 -16.366 1.00 73.81 72 GLU A C 1
ATOM 563 O O . GLU A 1 72 ? -21.449 -11.603 -17.204 1.00 73.81 72 GLU A O 1
ATOM 568 N N . ASP A 1 73 ? -20.067 -11.990 -15.470 1.00 75.81 73 ASP A N 1
ATOM 569 C CA . ASP A 1 73 ? -19.588 -10.610 -15.326 1.00 75.81 73 ASP A CA 1
ATOM 570 C C . ASP A 1 73 ? -18.794 -10.185 -16.573 1.00 75.81 73 ASP A C 1
ATOM 572 O O . ASP A 1 73 ? -18.953 -9.082 -17.089 1.00 75.81 73 ASP A O 1
ATOM 576 N N . LEU A 1 74 ? -17.957 -11.076 -17.119 1.00 72.81 74 LEU A N 1
ATOM 577 C CA . LEU A 1 74 ? -17.186 -10.781 -18.332 1.00 72.81 74 LEU A CA 1
ATOM 578 C C . LEU A 1 74 ? -18.077 -10.636 -19.570 1.00 72.81 74 LEU A C 1
ATOM 580 O O . LEU A 1 74 ? -17.807 -9.768 -20.398 1.00 72.81 74 LEU A O 1
ATOM 584 N N . LEU A 1 75 ? -19.134 -11.448 -19.688 1.00 71.31 75 LEU A N 1
ATOM 585 C CA . LEU A 1 75 ? -20.104 -11.370 -20.787 1.00 71.31 75 LEU A CA 1
ATOM 586 C C . LEU A 1 75 ? -20.875 -10.043 -20.799 1.00 71.31 75 LEU A C 1
ATOM 588 O O . LEU A 1 75 ? -21.263 -9.587 -21.874 1.00 71.31 75 LEU A O 1
ATOM 592 N N . GLU A 1 76 ? -21.060 -9.407 -19.641 1.00 68.75 76 GLU A N 1
ATOM 593 C CA . GLU A 1 76 ? -21.718 -8.101 -19.522 1.00 68.75 76 GLU A CA 1
ATOM 594 C C . GLU A 1 76 ? -20.850 -6.954 -20.070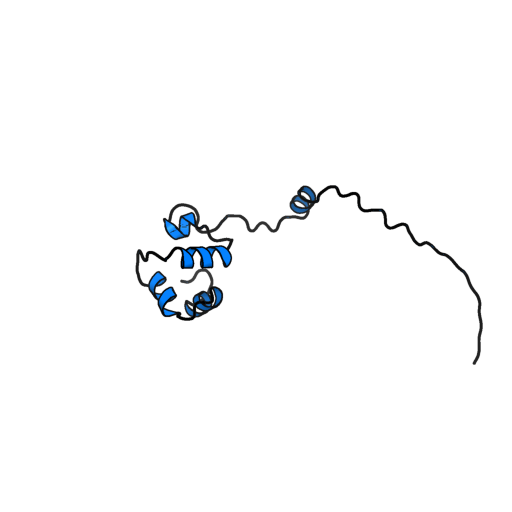 1.00 68.75 76 GLU A C 1
ATOM 596 O O . GLU A 1 76 ? -21.364 -6.010 -20.673 1.00 68.75 76 GLU A O 1
ATOM 601 N N . PHE A 1 77 ? -19.523 -7.061 -19.929 1.00 64.19 77 PHE A N 1
ATOM 602 C CA . PHE A 1 77 ? -18.566 -6.056 -20.409 1.00 64.19 77 PHE A CA 1
ATOM 603 C C . PHE A 1 77 ? -17.997 -6.343 -21.799 1.00 64.19 77 PHE A C 1
ATOM 605 O O . PHE A 1 77 ? -17.262 -5.504 -22.333 1.00 64.19 77 PHE A O 1
ATOM 612 N N . LEU A 1 78 ? -18.321 -7.487 -22.416 1.00 65.12 78 LEU A N 1
ATOM 613 C CA . LEU A 1 78 ? -17.981 -7.697 -23.817 1.00 65.12 78 LEU A CA 1
ATOM 614 C C . LEU A 1 78 ? -18.771 -6.687 -24.658 1.00 65.12 78 LEU A C 1
ATOM 616 O O . LEU A 1 78 ? -20.005 -6.742 -24.688 1.00 65.12 78 LEU A O 1
ATOM 620 N N . PRO A 1 79 ? -18.102 -5.769 -25.385 1.00 64.44 79 PRO A N 1
ATOM 621 C CA . PRO A 1 79 ? -18.802 -5.008 -26.397 1.00 64.44 79 PRO A CA 1
ATOM 622 C C . PRO A 1 79 ? -19.405 -6.033 -27.354 1.00 64.44 79 PRO A C 1
ATOM 624 O O . PRO A 1 79 ? -18.698 -6.941 -27.794 1.00 64.44 79 PRO A O 1
ATOM 627 N N . GLN A 1 80 ? -20.698 -5.893 -27.649 1.00 58.97 80 GLN A N 1
ATOM 628 C CA . GLN A 1 80 ? -21.454 -6.656 -28.647 1.00 58.97 80 GLN A CA 1
ATOM 629 C C . GLN A 1 80 ? -20.853 -6.418 -30.046 1.00 58.97 80 GLN A C 1
ATOM 631 O O . GLN A 1 80 ? -21.462 -5.829 -30.935 1.00 58.97 80 GLN A O 1
ATOM 636 N N . ARG A 1 81 ? -19.590 -6.785 -30.245 1.00 51.75 81 ARG A N 1
ATOM 637 C CA . ARG A 1 81 ? -18.925 -6.790 -31.533 1.00 51.75 81 ARG A CA 1
ATOM 638 C C . ARG A 1 81 ? -19.267 -8.135 -32.118 1.00 51.75 81 ARG A C 1
ATOM 640 O O . ARG A 1 81 ? -18.669 -9.142 -31.762 1.00 51.75 81 ARG A O 1
ATOM 647 N N . SER A 1 82 ? -20.285 -8.095 -32.973 1.00 53.34 82 SER A N 1
ATOM 648 C CA . SER A 1 82 ? -20.556 -9.081 -34.010 1.00 53.34 82 SER A CA 1
ATOM 649 C C . SER A 1 82 ? -19.239 -9.718 -34.445 1.00 53.34 82 SER A C 1
ATOM 651 O O . SER A 1 82 ? -18.407 -9.065 -35.083 1.00 53.34 82 SER A O 1
ATOM 653 N N . PHE A 1 83 ? -18.996 -10.951 -34.004 1.00 51.25 83 PHE A N 1
ATOM 654 C CA . PHE A 1 83 ? -17.890 -11.724 -34.531 1.00 51.25 83 PHE A CA 1
ATOM 655 C C . PHE A 1 83 ? -18.216 -11.940 -36.011 1.00 51.25 83 PHE A C 1
ATOM 657 O O . PHE A 1 83 ? -19.296 -12.466 -36.297 1.00 51.25 83 PHE A O 1
ATOM 664 N N . PRO A 1 84 ? -17.359 -11.530 -36.965 1.00 48.00 84 PRO A N 1
ATOM 665 C CA . PRO A 1 84 ? -17.525 -11.992 -38.329 1.00 48.00 84 PRO A CA 1
ATOM 666 C C . PRO A 1 84 ? -17.486 -13.516 -38.265 1.00 48.00 84 PRO A C 1
ATOM 668 O O . PRO A 1 84 ? -16.518 -14.095 -37.768 1.00 48.00 84 PRO A O 1
ATOM 671 N N . THR A 1 85 ? -18.585 -14.150 -38.675 1.00 54.81 85 THR A N 1
ATOM 672 C CA . THR A 1 85 ? -18.660 -15.594 -38.853 1.00 54.81 85 THR A CA 1
ATOM 673 C C . THR A 1 85 ? -17.432 -15.989 -39.654 1.00 54.81 85 THR A C 1
ATOM 675 O O . THR A 1 85 ? -17.284 -15.559 -40.798 1.00 54.81 85 THR A O 1
ATOM 678 N N . TYR A 1 86 ? -16.517 -16.744 -39.044 1.00 54.62 86 TYR A N 1
ATOM 679 C CA . TYR A 1 86 ? -15.498 -17.436 -39.814 1.00 54.62 86 TYR A CA 1
ATOM 680 C C . TYR A 1 86 ? -16.261 -18.388 -40.729 1.00 54.62 86 TYR A C 1
ATOM 682 O O . TYR A 1 86 ? -16.766 -19.426 -40.305 1.00 54.62 86 TYR A O 1
ATOM 690 N N . GLN A 1 87 ? -16.436 -17.929 -41.965 1.00 48.38 87 GLN A N 1
ATOM 691 C CA . GLN A 1 87 ? -16.924 -18.681 -43.098 1.00 48.38 87 GLN A CA 1
ATOM 692 C C . GLN A 1 87 ? -16.154 -20.001 -43.112 1.00 48.38 87 GLN A C 1
ATOM 694 O O . GLN A 1 87 ? -14.923 -19.994 -43.172 1.00 48.38 87 GLN A O 1
ATOM 699 N N . LEU A 1 88 ? -16.878 -21.117 -43.006 1.00 52.25 88 LEU A N 1
ATOM 700 C CA . LEU A 1 88 ? -16.349 -22.440 -43.299 1.00 52.25 88 LEU A CA 1
ATOM 701 C C . LEU A 1 88 ? -15.647 -22.360 -44.659 1.00 52.25 88 LEU A C 1
ATOM 703 O O . LEU A 1 88 ? -16.314 -22.268 -45.689 1.00 52.25 88 LEU A O 1
ATOM 707 N N . ALA A 1 89 ? -14.318 -22.417 -44.664 1.00 48.75 89 ALA A N 1
ATOM 708 C CA . ALA A 1 89 ? -13.573 -22.870 -45.826 1.00 48.75 89 ALA A CA 1
ATOM 709 C C . ALA A 1 89 ? -13.770 -24.389 -45.902 1.00 48.75 89 ALA A C 1
ATOM 711 O O . ALA A 1 89 ? -12.925 -25.180 -45.493 1.00 48.75 89 ALA A O 1
ATOM 712 N N . ALA A 1 90 ? -14.970 -24.780 -46.323 1.00 55.22 90 ALA A N 1
ATOM 713 C CA . ALA A 1 90 ? -15.191 -26.056 -46.962 1.00 55.22 90 ALA A CA 1
ATOM 714 C C . ALA A 1 90 ? -14.700 -25.890 -48.403 1.00 55.22 90 ALA A C 1
ATOM 716 O O . ALA A 1 90 ? -15.459 -25.463 -49.267 1.00 55.22 90 ALA A O 1
ATOM 717 N N . GLU A 1 91 ? -13.425 -26.178 -48.637 1.00 53.94 91 GLU A N 1
ATOM 718 C CA . GLU A 1 91 ? -12.958 -26.557 -49.966 1.00 53.94 91 GLU A CA 1
ATOM 719 C C . GLU A 1 91 ? -12.638 -28.046 -49.916 1.00 53.94 91 GLU A C 1
ATOM 721 O O . GLU A 1 91 ? -11.744 -28.524 -49.218 1.00 53.94 91 GLU A O 1
ATOM 726 N N . VAL A 1 92 ? -13.531 -28.758 -50.587 1.00 59.84 92 VAL A N 1
ATOM 727 C CA . VAL A 1 92 ? -13.470 -30.153 -50.981 1.00 59.84 92 VAL A CA 1
ATOM 728 C C . VAL A 1 92 ? -12.709 -30.161 -52.301 1.00 59.84 92 VAL A C 1
ATOM 730 O O . VAL A 1 92 ? -13.191 -29.496 -53.204 1.00 59.84 92 VAL A O 1
ATOM 733 N N . GLU A 1 93 ? -11.598 -30.887 -52.417 1.00 55.00 93 GLU A N 1
ATOM 734 C CA . GLU A 1 93 ? -11.108 -31.536 -53.654 1.00 55.00 93 GLU A CA 1
ATOM 735 C C . GLU A 1 93 ? -10.229 -32.710 -53.170 1.00 55.00 93 GLU A C 1
ATOM 737 O O . GLU A 1 93 ? -9.241 -32.506 -52.469 1.00 55.00 93 GLU A O 1
ATOM 742 N N . GLU A 1 94 ? -10.755 -33.931 -53.101 1.00 55.72 94 GLU A N 1
ATOM 743 C CA . GLU A 1 94 ? -10.931 -34.924 -54.175 1.00 55.72 94 GLU A CA 1
ATOM 744 C C . GLU A 1 94 ? -9.619 -35.664 -54.529 1.00 55.72 94 GLU A C 1
ATOM 746 O O . GLU A 1 94 ? -8.612 -35.075 -54.899 1.00 55.72 94 GLU A O 1
ATOM 751 N N . GLU A 1 95 ? -9.691 -36.977 -54.291 1.00 54.25 95 GLU A N 1
ATOM 752 C CA . GLU A 1 95 ? -8.917 -38.140 -54.752 1.00 54.25 95 GLU A CA 1
ATOM 753 C C . GLU A 1 95 ? -7.819 -37.941 -55.823 1.00 54.25 95 GLU A C 1
ATOM 755 O O . GLU A 1 95 ? -8.012 -37.242 -56.811 1.00 54.25 95 GLU A O 1
ATOM 760 N N . VAL A 1 96 ? -6.718 -38.706 -55.713 1.00 50.88 96 VAL A N 1
ATOM 761 C CA . VAL A 1 96 ? -6.322 -39.787 -56.657 1.00 50.88 96 VAL A CA 1
ATOM 762 C C . VAL A 1 96 ? -4.967 -40.396 -56.224 1.00 50.88 96 VAL A C 1
ATOM 764 O O . VAL A 1 96 ? -4.162 -39.729 -55.580 1.00 50.88 96 VAL A O 1
ATOM 767 N N . GLY A 1 97 ? -4.781 -41.691 -56.531 1.00 51.53 97 GLY A N 1
ATOM 768 C CA . GLY A 1 97 ? -3.673 -42.601 -56.179 1.00 51.53 97 GLY A CA 1
ATOM 769 C C . GLY A 1 97 ? -2.243 -42.101 -56.453 1.00 51.53 97 GLY A C 1
ATOM 770 O O . GLY A 1 97 ? -2.017 -41.017 -56.962 1.00 51.53 97 GLY A O 1
ATOM 771 N N . GLU A 1 98 ? -1.186 -42.844 -56.141 1.00 49.81 98 GLU A N 1
ATOM 772 C CA . GLU A 1 98 ? -0.966 -44.233 -56.524 1.00 49.81 98 GLU A CA 1
ATOM 773 C C . GLU A 1 98 ? 0.266 -44.786 -55.780 1.00 49.81 98 GLU A C 1
ATOM 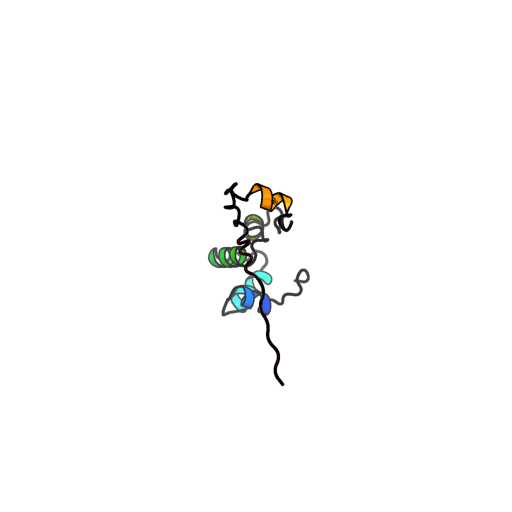775 O O . GLU A 1 98 ? 1.159 -44.061 -55.344 1.00 49.81 98 GLU A O 1
ATOM 780 N N . GLU A 1 99 ? 0.239 -46.102 -55.650 1.00 54.75 99 GLU A N 1
ATOM 781 C CA . GLU A 1 99 ? 1.264 -47.071 -55.284 1.00 54.75 99 GLU A CA 1
ATOM 782 C C . GLU A 1 99 ? 2.695 -46.817 -55.810 1.00 54.75 99 GLU A C 1
ATOM 784 O O . GLU A 1 99 ? 2.878 -46.266 -56.894 1.00 54.75 99 GLU A O 1
ATOM 789 N N . GLN A 1 100 ? 3.681 -47.325 -55.050 1.00 47.97 100 GLN A N 1
ATOM 790 C CA . GLN A 1 100 ? 4.928 -48.026 -55.451 1.00 47.97 100 GLN A CA 1
ATOM 791 C C . GLN A 1 100 ? 6.079 -47.631 -54.505 1.00 47.97 100 GLN A C 1
ATOM 793 O O . GLN A 1 100 ? 6.281 -46.452 -54.242 1.00 47.97 100 GLN A O 1
ATOM 798 N N . ALA A 1 101 ? 6.928 -48.509 -53.976 1.00 51.50 101 ALA A N 1
ATOM 799 C CA . ALA A 1 101 ? 7.013 -49.964 -53.860 1.00 51.50 101 ALA A CA 1
ATOM 800 C C . ALA A 1 101 ? 8.055 -50.240 -52.751 1.00 51.50 101 ALA A C 1
ATOM 802 O O . ALA A 1 101 ? 8.925 -49.358 -52.543 1.00 51.50 101 ALA A O 1
#